Protein AF-A0A1Q7XCM3-F1 (afdb_monomer_lite)

pLDDT: mean 82.0, std 17.06, range [42.94, 96.31]

Sequence (83 aa):
MQVDKYLCIVSIDKGMVEDTAEEKFFRESYAQELQRKEHERELEEERKKVKQQAMKTPGRRGEQIKHEEIDREIIRRYRLRTK

Structure (mmCIF, N/CA/C/O backbone):
data_AF-A0A1Q7XCM3-F1
#
_entry.id   AF-A0A1Q7XCM3-F1
#
loop_
_atom_site.group_PDB
_atom_site.id
_atom_site.type_symbol
_atom_site.label_atom_id
_atom_site.label_alt_id
_atom_site.label_comp_id
_atom_site.label_asym_id
_atom_site.label_entity_id
_atom_site.label_seq_id
_atom_site.pdbx_PDB_ins_code
_atom_site.Cartn_x
_atom_site.Cartn_y
_atom_site.Cartn_z
_atom_site.occupancy
_atom_site.B_iso_or_equiv
_atom_site.auth_seq_id
_atom_site.auth_comp_id
_atom_site.auth_asym_id
_atom_site.auth_atom_id
_atom_site.pdbx_PDB_model_num
ATOM 1 N N . MET A 1 1 ? -22.939 3.262 3.919 1.00 42.94 1 MET A N 1
ATOM 2 C CA . MET A 1 1 ? -22.772 3.473 2.460 1.00 42.94 1 MET A CA 1
ATOM 3 C C . MET A 1 1 ? -21.312 3.608 1.978 1.00 42.94 1 MET A C 1
ATOM 5 O O . MET A 1 1 ? -21.106 4.038 0.852 1.00 42.94 1 MET A O 1
ATOM 9 N N . GLN A 1 2 ? -20.278 3.230 2.748 1.00 49.69 2 GLN A N 1
ATOM 10 C CA . GLN A 1 2 ? -18.888 3.167 2.231 1.00 49.69 2 GLN A CA 1
ATOM 11 C C . GLN A 1 2 ? -18.283 1.757 2.264 1.00 49.69 2 GLN A C 1
ATOM 13 O O . GLN A 1 2 ? -17.388 1.470 1.478 1.00 49.69 2 GLN A O 1
ATOM 18 N N . VAL A 1 3 ? -18.810 0.872 3.112 1.00 47.38 3 VAL A N 1
ATOM 19 C CA . VAL A 1 3 ? -18.336 -0.509 3.301 1.00 47.38 3 VAL A CA 1
ATOM 20 C C . VAL A 1 3 ? -18.669 -1.419 2.114 1.00 47.38 3 VAL A C 1
ATOM 22 O O . VAL A 1 3 ? -17.812 -2.186 1.683 1.00 47.38 3 VAL A O 1
ATOM 25 N N . ASP A 1 4 ? -19.850 -1.259 1.508 1.00 46.62 4 ASP A N 1
ATOM 26 C CA . ASP A 1 4 ? -20.310 -2.097 0.384 1.00 46.62 4 ASP A CA 1
ATOM 27 C C . ASP A 1 4 ? -19.429 -1.960 -0.866 1.00 46.62 4 ASP A C 1
ATOM 29 O O . ASP A 1 4 ? -19.251 -2.913 -1.625 1.00 46.62 4 ASP A O 1
ATOM 33 N N . LYS A 1 5 ? -18.789 -0.796 -1.049 1.00 52.81 5 LYS A N 1
ATOM 34 C CA . LYS A 1 5 ? -17.821 -0.588 -2.132 1.00 52.81 5 LYS A CA 1
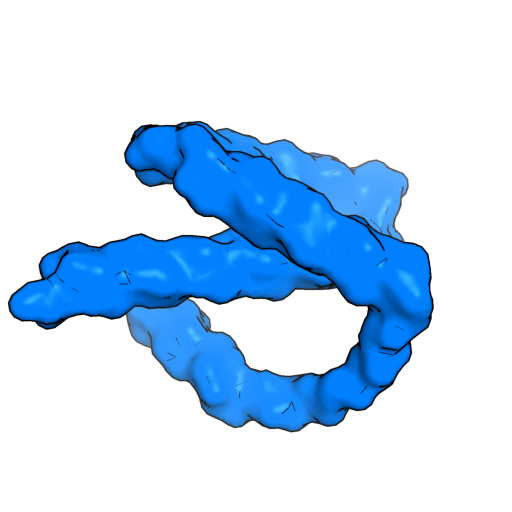ATOM 35 C C . LYS A 1 5 ? -16.577 -1.465 -1.962 1.00 52.81 5 LYS A C 1
ATOM 37 O O . LYS A 1 5 ? -16.064 -1.961 -2.958 1.00 52.81 5 LYS A O 1
ATOM 42 N N . TYR A 1 6 ? -16.098 -1.661 -0.731 1.00 50.78 6 TYR A N 1
ATOM 43 C CA . TYR A 1 6 ? -14.920 -2.494 -0.460 1.00 50.78 6 TYR A CA 1
ATOM 44 C C . TYR A 1 6 ? -15.258 -3.987 -0.449 1.00 50.78 6 TYR A C 1
ATOM 46 O O . TYR A 1 6 ? -14.418 -4.793 -0.834 1.00 50.78 6 TYR A O 1
ATOM 54 N N . LEU A 1 7 ? -16.490 -4.364 -0.086 1.00 49.12 7 LEU A N 1
ATOM 55 C CA . LEU A 1 7 ? -16.953 -5.753 -0.177 1.00 49.12 7 LEU A CA 1
ATOM 56 C C . LEU A 1 7 ? -17.036 -6.238 -1.639 1.00 49.12 7 LEU A C 1
ATOM 58 O O . LEU A 1 7 ? -16.673 -7.374 -1.930 1.00 49.12 7 LEU A O 1
ATOM 62 N N . CYS A 1 8 ? -17.406 -5.356 -2.576 1.00 49.53 8 CYS A N 1
ATOM 63 C CA . CYS A 1 8 ? -17.403 -5.650 -4.015 1.00 49.53 8 CYS A CA 1
ATOM 64 C C . CYS A 1 8 ? -15.984 -5.883 -4.589 1.00 49.53 8 CYS A C 1
ATOM 66 O O . CYS A 1 8 ? -15.820 -6.627 -5.553 1.00 49.53 8 CYS A O 1
ATOM 68 N N . ILE A 1 9 ? -14.932 -5.325 -3.967 1.00 49.66 9 ILE A N 1
ATOM 69 C CA . ILE A 1 9 ? -13.530 -5.573 -4.367 1.00 49.66 9 ILE A CA 1
ATOM 70 C C . ILE A 1 9 ? -13.124 -7.030 -4.097 1.00 49.66 9 ILE A C 1
ATOM 72 O O . ILE A 1 9 ? -12.332 -7.588 -4.850 1.00 49.66 9 ILE A O 1
ATOM 76 N N . VAL A 1 10 ? -13.703 -7.674 -3.077 1.00 50.03 10 VAL A N 1
ATOM 77 C CA . VAL A 1 10 ? -13.370 -9.060 -2.694 1.00 50.03 10 VAL A CA 1
ATOM 78 C C . VAL A 1 10 ? -13.768 -10.074 -3.779 1.00 50.03 10 VAL A C 1
ATOM 80 O O . VAL A 1 10 ? -13.251 -11.182 -3.784 1.00 50.03 10 VAL A O 1
ATOM 83 N N . SER A 1 11 ? -14.662 -9.708 -4.706 1.00 44.81 11 SER A N 1
ATOM 84 C CA . SER A 1 11 ? -15.176 -10.608 -5.754 1.00 44.81 11 SER A CA 1
ATOM 85 C C . SER A 1 11 ? -14.464 -10.482 -7.103 1.00 44.81 11 SER A C 1
ATOM 87 O O . SER A 1 11 ? -14.863 -11.136 -8.062 1.00 44.81 11 SER A O 1
ATOM 89 N N . ILE A 1 12 ? -13.437 -9.635 -7.219 1.00 50.56 12 ILE A N 1
ATOM 90 C CA . ILE A 1 12 ? -12.671 -9.528 -8.459 1.00 50.56 12 ILE A CA 1
ATOM 91 C C . ILE A 1 12 ? -11.408 -10.375 -8.309 1.00 50.56 12 ILE A C 1
ATOM 93 O O . ILE A 1 12 ? -10.359 -9.873 -7.905 1.00 50.56 12 ILE A O 1
ATOM 97 N N . ASP A 1 13 ? -11.518 -11.645 -8.701 1.00 50.12 13 ASP A N 1
ATOM 98 C CA . ASP A 1 13 ? -10.404 -12.474 -9.173 1.00 50.12 13 ASP A CA 1
ATOM 99 C C . ASP A 1 13 ? -9.791 -11.811 -10.422 1.00 50.12 13 ASP A C 1
ATOM 101 O O . ASP A 1 13 ? -9.959 -12.236 -11.565 1.00 50.12 13 ASP A O 1
ATOM 105 N N . LYS A 1 14 ? -9.120 -10.674 -10.223 1.00 53.28 14 LYS A N 1
ATOM 106 C CA . LYS A 1 14 ? -8.277 -10.044 -11.235 1.00 53.28 14 LYS A CA 1
ATOM 107 C C . LYS A 1 14 ? -7.076 -10.960 -11.357 1.00 53.28 14 LYS A C 1
ATOM 109 O O . LYS A 1 14 ? -6.269 -11.007 -10.433 1.00 53.28 14 LYS A O 1
ATOM 114 N N . GLY A 1 15 ? -7.017 -11.699 -12.467 1.00 46.97 15 GLY A N 1
ATOM 115 C CA . GLY A 1 15 ? -5.909 -12.582 -12.817 1.00 46.97 15 GLY A CA 1
ATOM 116 C C . GLY A 1 15 ? -4.592 -11.966 -12.369 1.00 46.97 15 GLY A C 1
ATOM 117 O O . GLY A 1 15 ? -4.219 -10.890 -12.842 1.00 46.97 15 GLY A O 1
ATOM 118 N N . MET A 1 16 ? -3.970 -12.600 -11.374 1.00 52.81 16 MET A N 1
ATOM 119 C CA . MET A 1 16 ? -2.710 -12.148 -10.814 1.00 52.81 16 MET A CA 1
ATOM 120 C C . MET A 1 16 ? -1.689 -12.181 -11.941 1.00 52.81 16 MET A C 1
ATOM 122 O O . MET A 1 16 ? -1.198 -13.242 -12.316 1.00 52.81 16 MET A O 1
ATOM 126 N N . VAL A 1 17 ? -1.386 -11.013 -12.504 1.00 65.38 17 VAL A N 1
ATOM 127 C CA . VAL A 1 17 ? -0.085 -10.817 -13.131 1.00 65.38 17 VAL A CA 1
ATOM 128 C C . VAL A 1 17 ? 0.913 -11.161 -12.036 1.00 65.38 17 VAL A C 1
ATOM 130 O O . VAL A 1 17 ? 0.859 -10.558 -10.961 1.00 65.38 17 VAL A O 1
ATOM 133 N N . GLU A 1 18 ? 1.722 -12.196 -12.256 1.00 78.31 18 GLU A N 1
ATOM 134 C CA . GLU A 1 18 ? 2.719 -12.591 -11.272 1.00 78.31 18 GLU A CA 1
ATOM 135 C C . GLU A 1 18 ? 3.650 -11.406 -11.019 1.00 78.31 18 GLU A C 1
ATOM 137 O O . GLU A 1 18 ? 4.284 -10.893 -11.942 1.00 78.31 18 GLU A O 1
ATOM 142 N N . ASP A 1 19 ? 3.695 -10.960 -9.764 1.00 85.25 19 ASP A N 1
ATOM 143 C CA . ASP A 1 19 ? 4.596 -9.895 -9.344 1.00 85.25 19 ASP A CA 1
ATOM 144 C C . ASP A 1 19 ? 6.048 -10.344 -9.589 1.00 85.25 19 ASP A C 1
ATOM 146 O O . ASP A 1 19 ? 6.434 -11.475 -9.254 1.00 85.25 19 ASP A O 1
ATOM 150 N N . THR A 1 20 ? 6.877 -9.447 -10.130 1.00 93.38 20 THR A N 1
ATOM 151 C CA . THR A 1 20 ? 8.328 -9.677 -10.211 1.00 93.38 20 THR A CA 1
ATOM 152 C C . THR A 1 20 ? 8.942 -9.780 -8.808 1.00 93.38 20 THR A C 1
ATOM 154 O O . THR A 1 20 ? 8.301 -9.468 -7.801 1.00 93.38 20 THR A O 1
ATOM 157 N N . ALA A 1 21 ? 10.203 -10.206 -8.701 1.00 92.06 21 ALA A N 1
ATOM 158 C CA . ALA A 1 21 ? 10.888 -10.262 -7.406 1.00 92.06 21 ALA A CA 1
ATOM 159 C C . ALA A 1 21 ? 10.942 -8.880 -6.722 1.00 92.06 21 ALA A C 1
ATOM 161 O O . ALA A 1 21 ? 10.723 -8.769 -5.515 1.00 92.06 21 ALA A O 1
ATOM 162 N N . GLU A 1 22 ? 11.163 -7.821 -7.501 1.00 91.88 22 GLU A N 1
ATOM 163 C CA . GLU A 1 22 ? 11.181 -6.438 -7.025 1.00 91.88 22 GLU A CA 1
ATOM 164 C C . GLU A 1 22 ? 9.795 -5.983 -6.561 1.00 91.88 22 GLU A C 1
ATOM 166 O O . GLU A 1 22 ? 9.669 -5.320 -5.531 1.00 91.88 22 GLU A O 1
ATOM 171 N N . GLU A 1 23 ? 8.743 -6.358 -7.291 1.00 92.62 23 GLU A N 1
ATOM 172 C CA . GLU A 1 23 ? 7.362 -6.028 -6.937 1.00 92.62 23 GLU A CA 1
ATOM 173 C C . GLU A 1 23 ? 6.914 -6.742 -5.664 1.00 92.62 23 GLU A C 1
ATOM 175 O O . GLU A 1 23 ? 6.285 -6.115 -4.81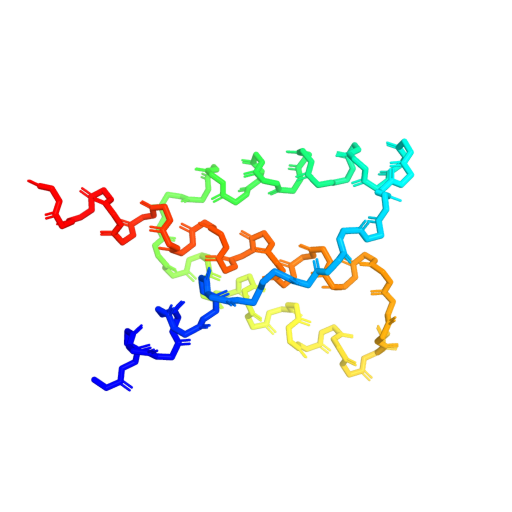1 1.00 92.62 23 GLU A O 1
ATOM 180 N N . LYS A 1 24 ? 7.305 -8.009 -5.482 1.00 93.12 24 LYS A N 1
ATOM 181 C CA . LYS A 1 24 ? 7.077 -8.755 -4.236 1.00 93.12 24 LYS A CA 1
ATOM 182 C C . LYS A 1 24 ? 7.762 -8.078 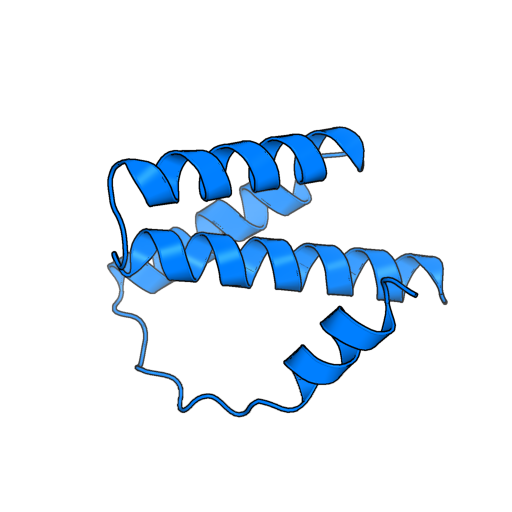-3.055 1.00 93.12 24 LYS A C 1
ATOM 184 O O . LYS A 1 24 ? 7.107 -7.802 -2.052 1.00 93.12 24 LYS A O 1
ATOM 189 N N . PHE A 1 25 ? 9.042 -7.731 -3.198 1.00 94.62 25 PHE A N 1
ATOM 190 C CA . PHE A 1 25 ? 9.785 -7.024 -2.153 1.00 94.62 25 PHE A CA 1
ATOM 191 C C . PHE A 1 25 ? 9.142 -5.674 -1.803 1.00 94.62 25 PHE A C 1
ATOM 193 O O . PHE A 1 25 ? 9.002 -5.318 -0.628 1.00 94.62 25 PHE A O 1
ATOM 200 N N . PHE A 1 26 ? 8.714 -4.924 -2.822 1.00 95.12 26 PHE A N 1
ATOM 201 C CA . PHE A 1 26 ? 8.017 -3.657 -2.636 1.00 95.12 26 PHE A CA 1
ATOM 202 C C . PHE A 1 26 ? 6.684 -3.850 -1.904 1.00 95.12 26 PHE A C 1
ATOM 204 O O . PHE A 1 26 ? 6.389 -3.115 -0.961 1.00 95.12 26 PHE A O 1
ATOM 211 N N . ARG A 1 27 ? 5.906 -4.864 -2.296 1.00 94.75 27 ARG A N 1
ATOM 212 C CA . ARG A 1 27 ? 4.623 -5.204 -1.681 1.00 94.75 27 ARG A CA 1
ATOM 213 C C . ARG A 1 27 ? 4.790 -5.558 -0.204 1.00 94.75 27 ARG A C 1
ATOM 215 O O . ARG A 1 27 ? 4.076 -5.010 0.631 1.00 94.75 27 ARG A O 1
ATOM 222 N N . GLU A 1 28 ? 5.751 -6.415 0.126 1.00 94.44 28 GLU A N 1
ATOM 223 C CA . GLU A 1 28 ? 6.046 -6.812 1.508 1.00 94.44 28 GLU A CA 1
ATOM 224 C C . GLU A 1 28 ? 6.479 -5.620 2.367 1.00 94.44 28 GLU A C 1
ATOM 226 O O . GLU A 1 28 ? 5.937 -5.401 3.453 1.00 94.44 28 GLU A O 1
ATOM 231 N N . SER A 1 29 ? 7.414 -4.813 1.861 1.00 96.31 29 SER A N 1
ATOM 232 C CA . SER A 1 29 ? 7.911 -3.627 2.566 1.00 96.31 29 SER A CA 1
ATOM 233 C C . SER A 1 29 ? 6.795 -2.612 2.815 1.00 96.31 29 SER A C 1
ATOM 235 O O . SER A 1 29 ? 6.659 -2.088 3.922 1.00 96.31 29 SER A O 1
ATOM 237 N N . TYR A 1 30 ? 5.956 -2.364 1.806 1.00 95.94 30 TYR A N 1
ATOM 238 C CA . TYR A 1 30 ? 4.860 -1.407 1.911 1.00 95.94 30 TYR A CA 1
ATOM 239 C C . TYR A 1 30 ? 3.743 -1.909 2.833 1.00 95.94 30 TYR A C 1
ATOM 241 O O . TYR A 1 30 ? 3.224 -1.145 3.644 1.00 95.94 30 TYR A O 1
ATOM 249 N N . ALA A 1 31 ? 3.421 -3.205 2.802 1.00 95.19 31 ALA A N 1
ATOM 250 C CA . ALA A 1 31 ? 2.473 -3.798 3.741 1.00 95.19 31 ALA A CA 1
ATOM 251 C C . ALA A 1 31 ? 2.938 -3.638 5.200 1.00 95.19 31 ALA A C 1
ATOM 253 O O . ALA A 1 31 ? 2.139 -3.274 6.066 1.00 95.19 31 ALA A O 1
ATOM 254 N N . GLN A 1 32 ? 4.230 -3.844 5.479 1.00 95.56 32 GLN A N 1
ATOM 255 C CA . GLN A 1 32 ? 4.794 -3.600 6.811 1.00 95.56 32 GLN A CA 1
ATOM 256 C C . GLN A 1 32 ? 4.697 -2.124 7.214 1.00 95.56 32 GLN A C 1
ATOM 258 O O . GLN A 1 32 ? 4.355 -1.823 8.356 1.00 95.56 32 GLN A O 1
ATOM 263 N N . GLU A 1 33 ? 4.959 -1.196 6.290 1.00 95.69 33 GLU A N 1
ATOM 264 C CA . GLU A 1 33 ? 4.798 0.240 6.534 1.00 95.69 33 GLU A CA 1
ATOM 265 C C . GLU A 1 33 ? 3.349 0.596 6.907 1.00 95.69 33 GLU A C 1
ATOM 267 O O . GLU A 1 33 ? 3.118 1.308 7.886 1.00 95.69 33 GLU A O 1
ATOM 272 N N . LEU A 1 34 ? 2.362 0.057 6.185 1.00 95.12 34 LEU A N 1
ATOM 273 C CA . LEU A 1 34 ? 0.943 0.291 6.468 1.00 95.12 34 LEU A CA 1
ATOM 274 C C . LEU A 1 34 ? 0.499 -0.301 7.813 1.00 95.12 34 LEU A C 1
ATOM 276 O O . LEU A 1 34 ? -0.327 0.295 8.506 1.00 95.12 34 LEU A O 1
ATOM 280 N N . GLN A 1 35 ? 1.049 -1.451 8.207 1.00 92.94 35 GLN A N 1
ATOM 281 C CA . GLN A 1 35 ? 0.750 -2.075 9.499 1.00 92.94 35 GLN A CA 1
ATOM 282 C C . GLN A 1 35 ? 1.355 -1.315 10.683 1.00 92.94 35 GLN A C 1
ATOM 284 O O . GLN A 1 35 ? 0.770 -1.334 11.763 1.00 92.94 35 GLN A O 1
ATOM 289 N N . ARG A 1 36 ? 2.487 -0.627 10.484 1.00 93.25 36 ARG A N 1
ATOM 290 C CA . ARG A 1 36 ? 3.117 0.220 11.512 1.00 93.25 36 ARG A CA 1
ATOM 291 C C . ARG A 1 36 ? 2.330 1.495 11.814 1.00 93.25 36 ARG A C 1
ATOM 293 O O . ARG A 1 36 ? 2.539 2.082 12.866 1.00 93.25 36 ARG A O 1
ATOM 300 N N . LYS A 1 37 ? 1.444 1.932 10.914 1.00 91.88 37 LYS A N 1
ATOM 301 C CA . LYS A 1 37 ? 0.599 3.114 11.132 1.00 91.88 37 LYS A CA 1
ATOM 302 C C . LYS A 1 37 ? -0.451 2.821 12.199 1.00 91.88 37 LYS A C 1
ATOM 304 O O . LYS A 1 37 ? -1.408 2.097 11.932 1.00 91.88 37 LYS A O 1
ATOM 309 N N . GLU A 1 38 ? -0.321 3.381 13.391 1.00 85.31 38 GLU A N 1
ATOM 310 C CA . GLU A 1 38 ? -1.219 3.052 14.506 1.00 85.31 38 GLU A CA 1
ATOM 311 C C . GLU A 1 38 ? -2.620 3.648 14.309 1.00 85.31 38 GLU A C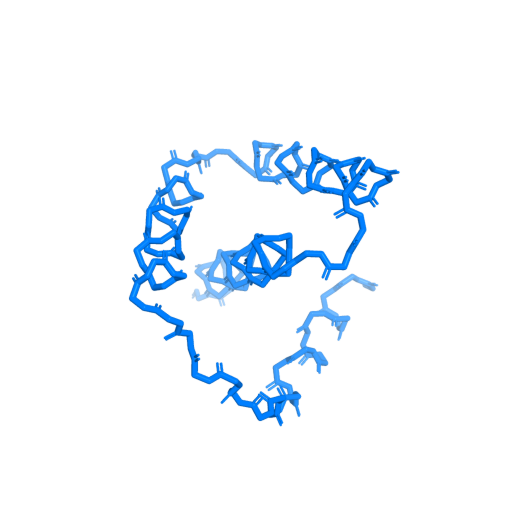 1
ATOM 313 O O . GLU A 1 38 ? -3.636 3.008 14.594 1.00 85.31 38 GLU A O 1
ATOM 318 N N . HIS A 1 39 ? -2.696 4.851 13.738 1.00 86.88 39 HIS A N 1
ATOM 319 C CA . HIS A 1 39 ? -3.944 5.600 13.627 1.00 86.88 39 HIS A CA 1
ATOM 320 C C . HIS A 1 39 ? -4.606 5.473 12.249 1.00 86.88 39 HIS A C 1
ATOM 322 O O . HIS A 1 39 ? -3.955 5.488 11.207 1.00 86.88 39 HIS A O 1
ATOM 328 N N . GLU A 1 40 ? -5.943 5.423 12.227 1.00 85.50 40 GLU A N 1
ATOM 329 C CA . GLU A 1 40 ? -6.741 5.397 10.987 1.00 85.50 40 GLU A CA 1
ATOM 330 C C . GLU A 1 40 ? -6.491 6.641 10.116 1.00 85.50 40 GLU A C 1
ATOM 332 O O . GLU A 1 40 ? -6.390 6.542 8.894 1.00 85.50 40 GLU A O 1
ATOM 337 N N . ARG A 1 41 ? -6.248 7.794 10.753 1.00 89.75 41 ARG A N 1
ATOM 338 C CA . ARG A 1 41 ? -5.882 9.041 10.070 1.00 89.75 41 ARG A CA 1
ATOM 339 C C . ARG A 1 41 ? -4.611 8.907 9.223 1.00 89.75 41 ARG A C 1
ATOM 341 O O . ARG A 1 41 ? -4.557 9.453 8.126 1.00 89.75 41 ARG A O 1
ATOM 348 N N . GLU A 1 42 ? -3.607 8.168 9.690 1.00 91.94 42 GLU A N 1
ATOM 349 C CA . GLU A 1 42 ? -2.346 7.992 8.955 1.00 91.94 42 GLU A CA 1
ATOM 350 C C . GLU A 1 42 ? -2.522 7.138 7.697 1.00 91.94 42 GLU A C 1
ATOM 352 O O . GLU A 1 42 ? -1.844 7.371 6.692 1.00 91.94 42 GLU A O 1
ATOM 357 N N . LEU A 1 43 ? -3.441 6.166 7.732 1.00 91.88 43 LEU A N 1
ATOM 358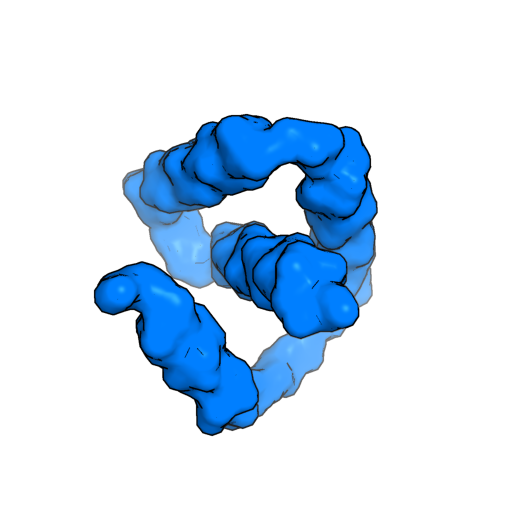 C CA . LEU A 1 43 ? -3.831 5.400 6.548 1.00 91.88 43 LEU A CA 1
ATOM 359 C C . LEU A 1 43 ? -4.622 6.254 5.556 1.00 91.88 43 LEU A C 1
ATOM 361 O O . LEU A 1 43 ? -4.396 6.165 4.349 1.00 91.88 43 LEU A O 1
ATOM 365 N N . GLU A 1 44 ? -5.534 7.102 6.033 1.00 91.62 44 GLU A N 1
ATOM 366 C CA . GLU A 1 44 ? -6.268 8.021 5.158 1.00 91.62 44 GLU A CA 1
ATOM 367 C C . GLU A 1 44 ? -5.344 9.034 4.478 1.00 91.62 44 GLU A C 1
ATOM 369 O O . GLU A 1 44 ? -5.508 9.336 3.292 1.00 91.62 44 GLU A O 1
ATOM 374 N N . GLU A 1 45 ? -4.368 9.565 5.216 1.00 94.75 45 GLU A N 1
ATOM 375 C CA . GLU A 1 45 ? -3.345 10.457 4.676 1.00 94.75 45 GLU A CA 1
ATOM 376 C C . GLU A 1 45 ? -2.485 9.745 3.631 1.00 94.75 45 GLU A C 1
ATOM 378 O O . GLU A 1 45 ? -2.246 10.305 2.560 1.00 94.75 45 GLU A O 1
ATOM 383 N N . GLU A 1 46 ? -2.095 8.494 3.881 1.00 94.06 46 GLU A N 1
ATOM 384 C CA . GLU A 1 46 ? -1.371 7.678 2.905 1.00 94.06 46 GLU A CA 1
ATOM 385 C C . GLU A 1 46 ? -2.191 7.475 1.626 1.00 94.06 46 GLU A C 1
ATOM 387 O O . GLU A 1 46 ? -1.726 7.756 0.521 1.00 94.06 46 GLU A O 1
ATOM 392 N N . ARG A 1 47 ? -3.473 7.126 1.759 1.00 93.25 47 ARG A N 1
ATOM 393 C CA . ARG A 1 47 ? -4.387 6.996 0.618 1.00 93.25 47 ARG A CA 1
ATOM 394 C C . ARG A 1 47 ? -4.515 8.284 -0.190 1.00 93.25 47 ARG A C 1
ATOM 396 O O . ARG A 1 47 ? -4.556 8.240 -1.423 1.00 93.25 47 ARG A O 1
ATOM 403 N N . LYS A 1 48 ? -4.568 9.439 0.479 1.00 94.12 48 LYS A N 1
ATOM 404 C CA . LYS A 1 48 ? -4.580 10.750 -0.189 1.00 94.12 48 LYS A CA 1
ATOM 405 C C . LYS A 1 48 ? -3.274 10.999 -0.943 1.00 94.12 48 LYS A C 1
ATOM 407 O O . LYS A 1 48 ? -3.338 11.452 -2.085 1.00 94.12 48 LYS A O 1
ATOM 412 N N . LYS A 1 49 ? -2.118 10.670 -0.357 1.00 93.69 49 LYS A N 1
ATOM 413 C CA . LYS A 1 49 ? -0.807 10.801 -1.014 1.00 93.69 49 LYS A CA 1
ATOM 414 C C . LYS A 1 49 ? -0.713 9.936 -2.267 1.00 93.69 49 LYS A C 1
ATOM 416 O O . LYS A 1 49 ? -0.339 10.452 -3.316 1.00 93.69 49 LYS A O 1
ATOM 421 N N . VAL A 1 50 ? -1.119 8.666 -2.199 1.00 91.69 50 VAL A N 1
ATOM 422 C CA . VAL A 1 50 ? -1.106 7.767 -3.368 1.00 91.69 50 VAL A CA 1
ATOM 423 C C . VAL A 1 50 ? -2.044 8.280 -4.463 1.00 91.69 50 VAL A C 1
ATOM 425 O O . VAL A 1 50 ? -1.642 8.376 -5.619 1.00 91.69 50 VAL A O 1
ATOM 428 N N . LYS A 1 51 ? -3.246 8.751 -4.104 1.00 89.75 51 LYS A N 1
ATOM 429 C CA . LYS A 1 51 ? -4.174 9.372 -5.065 1.00 89.75 51 LYS A CA 1
ATOM 430 C C . LYS A 1 51 ? -3.599 10.636 -5.720 1.00 89.75 51 LYS A C 1
ATOM 432 O O . LYS A 1 51 ? -3.854 10.889 -6.891 1.00 89.75 51 LYS A O 1
ATOM 437 N N . GLN A 1 52 ? -2.843 11.449 -4.986 1.00 91.50 52 GLN A N 1
ATOM 438 C CA . GLN A 1 52 ? -2.158 12.609 -5.566 1.00 91.50 52 GLN A CA 1
ATOM 439 C C . GLN A 1 52 ? -0.989 12.185 -6.460 1.00 91.50 52 GLN A C 1
ATOM 441 O O . GLN A 1 52 ? -0.754 12.806 -7.495 1.00 91.50 52 GLN A O 1
ATOM 446 N N . GLN A 1 53 ? -0.272 11.120 -6.093 1.00 88.69 53 GLN A N 1
ATOM 447 C CA . GLN A 1 53 ? 0.791 10.548 -6.914 1.00 88.69 53 GLN A CA 1
ATOM 448 C C . GLN A 1 53 ? 0.252 10.045 -8.262 1.00 88.69 53 GLN A C 1
ATOM 450 O O . GLN A 1 53 ? 0.929 10.234 -9.271 1.00 88.69 53 GLN A O 1
ATOM 455 N N . ALA A 1 54 ? -0.974 9.513 -8.304 1.00 84.94 54 ALA A N 1
ATOM 456 C CA . ALA A 1 54 ? -1.652 9.107 -9.540 1.00 84.94 54 ALA A CA 1
ATOM 457 C C . ALA A 1 54 ? -1.729 10.233 -10.589 1.00 84.94 54 ALA A C 1
ATOM 459 O O . ALA A 1 54 ? -1.680 9.977 -11.787 1.00 84.94 54 ALA A O 1
ATOM 460 N N . MET A 1 55 ? -1.770 11.500 -10.156 1.00 87.38 55 MET A N 1
ATOM 461 C CA . MET A 1 55 ? -1.744 12.653 -11.067 1.00 87.38 55 MET A CA 1
ATOM 462 C C . MET A 1 55 ? -0.369 12.877 -11.712 1.00 87.38 55 MET A C 1
ATOM 464 O O . MET A 1 55 ? -0.279 13.507 -12.760 1.00 87.38 55 MET A O 1
ATOM 468 N N . LYS A 1 56 ? 0.710 12.404 -11.075 1.00 88.06 56 LYS A N 1
ATOM 469 C CA . LYS A 1 56 ? 2.098 12.581 -11.533 1.00 88.06 56 LYS A CA 1
ATOM 470 C C . LYS A 1 56 ? 2.624 11.365 -12.287 1.00 88.06 56 LYS A C 1
ATOM 472 O O . LYS A 1 56 ? 3.374 11.519 -13.244 1.00 88.06 56 LYS A O 1
ATOM 477 N N . THR A 1 57 ? 2.278 10.161 -11.839 1.00 83.88 57 THR A N 1
ATOM 478 C CA . THR A 1 57 ? 2.778 8.904 -12.413 1.00 83.88 57 THR A CA 1
ATOM 479 C C . THR A 1 57 ? 1.643 7.909 -12.639 1.00 83.88 57 THR A C 1
ATOM 481 O O . THR A 1 57 ? 1.658 6.861 -11.996 1.00 83.88 57 THR A O 1
ATOM 484 N N . PRO A 1 58 ? 0.672 8.228 -13.511 1.00 86.25 58 PRO A N 1
ATOM 485 C CA . PRO A 1 58 ? -0.506 7.394 -13.705 1.00 86.25 58 PRO A CA 1
ATOM 486 C C . PRO A 1 58 ? -0.155 6.034 -14.318 1.00 86.25 58 PRO A C 1
ATOM 488 O O . PRO A 1 58 ? 0.645 5.942 -15.251 1.00 86.25 58 PRO A O 1
ATOM 491 N N . GLY A 1 59 ? -0.802 4.982 -13.824 1.00 85.44 59 GLY A N 1
ATOM 492 C CA . GLY A 1 59 ? -0.806 3.645 -14.418 1.00 85.44 59 GLY A CA 1
ATOM 493 C C . GLY A 1 59 ? 0.464 2.829 -14.185 1.00 85.44 59 GLY A C 1
ATOM 494 O O . GLY A 1 59 ? 0.611 1.762 -14.780 1.00 85.44 59 GLY A O 1
ATOM 495 N N . ARG A 1 60 ? 1.388 3.286 -13.330 1.00 91.06 60 ARG A N 1
ATOM 496 C CA . ARG A 1 60 ? 2.601 2.512 -13.019 1.00 91.06 60 ARG A CA 1
ATOM 497 C C . ARG A 1 60 ? 2.274 1.333 -12.108 1.00 91.06 60 ARG A C 1
ATOM 499 O O . ARG A 1 60 ? 1.495 1.462 -11.170 1.00 91.06 60 ARG A O 1
ATOM 506 N N . ARG A 1 61 ? 2.946 0.197 -12.306 1.00 90.88 61 ARG A N 1
ATOM 507 C CA . ARG A 1 61 ? 2.699 -1.018 -11.514 1.00 90.88 61 ARG A CA 1
ATOM 508 C C . ARG A 1 61 ? 2.879 -0.800 -10.006 1.00 90.88 61 ARG A C 1
ATOM 510 O O . ARG A 1 61 ? 2.007 -1.170 -9.230 1.00 90.88 61 ARG A O 1
ATOM 517 N N . GLY A 1 62 ? 3.913 -0.064 -9.593 1.00 91.44 62 GLY A N 1
ATOM 518 C CA . GLY A 1 62 ? 4.092 0.315 -8.185 1.00 91.44 62 GLY A CA 1
ATOM 519 C C . GLY A 1 62 ? 2.961 1.185 -7.609 1.00 91.44 62 GLY A C 1
ATOM 520 O O . GLY A 1 62 ? 2.663 1.088 -6.425 1.00 91.44 62 GLY A O 1
ATOM 521 N N . GLU A 1 63 ? 2.291 2.008 -8.423 1.00 92.31 63 GLU A N 1
ATOM 522 C CA . GLU A 1 63 ? 1.105 2.774 -7.997 1.00 92.31 63 GLU A CA 1
ATOM 523 C C . GLU A 1 63 ? -0.086 1.840 -7.739 1.00 92.31 63 GLU A C 1
ATOM 525 O O . GLU A 1 63 ? -0.774 1.973 -6.727 1.00 92.31 63 GLU A O 1
ATOM 530 N N . GLN A 1 64 ? -0.289 0.860 -8.623 1.00 90.81 64 GLN A N 1
ATOM 531 C CA . GLN A 1 64 ? -1.332 -0.155 -8.475 1.00 90.81 64 GLN A CA 1
ATOM 532 C C . GLN A 1 64 ? -1.116 -0.981 -7.202 1.00 90.81 64 GLN A C 1
ATOM 534 O O . GLN A 1 64 ? -2.044 -1.107 -6.407 1.00 90.81 64 GLN A O 1
ATOM 539 N N . ILE A 1 65 ? 0.116 -1.447 -6.956 1.00 92.50 65 ILE A N 1
ATOM 540 C CA . ILE A 1 65 ? 0.465 -2.205 -5.743 1.00 92.50 65 ILE A CA 1
ATOM 541 C C . ILE A 1 65 ? 0.155 -1.386 -4.485 1.00 92.50 65 ILE A C 1
ATOM 543 O O . ILE A 1 65 ? -0.437 -1.908 -3.544 1.00 92.50 65 ILE A O 1
ATOM 547 N N . LYS A 1 66 ? 0.479 -0.086 -4.468 1.00 93.62 66 LYS A N 1
ATOM 548 C CA . LYS A 1 66 ? 0.143 0.776 -3.326 1.00 93.62 66 LYS A CA 1
ATOM 549 C C . LYS A 1 66 ? -1.364 0.851 -3.074 1.00 93.62 66 LYS A C 1
ATOM 551 O O . LYS A 1 66 ? -1.793 0.748 -1.927 1.00 93.62 66 LYS A O 1
ATOM 556 N N . HIS A 1 67 ? -2.169 1.029 -4.123 1.00 91.38 67 HIS A N 1
ATOM 557 C CA . HIS A 1 67 ? -3.627 1.039 -3.995 1.00 91.38 67 HIS A CA 1
ATOM 558 C C . HIS A 1 67 ? -4.168 -0.292 -3.458 1.00 91.38 67 HIS A C 1
ATOM 560 O O . HIS A 1 67 ? -4.973 -0.287 -2.528 1.00 91.38 67 HIS A O 1
ATOM 566 N N . GLU A 1 68 ? -3.683 -1.409 -3.999 1.00 91.69 68 GLU A N 1
ATOM 567 C CA . GLU A 1 68 ? -4.064 -2.756 -3.570 1.00 91.69 68 GLU A CA 1
ATOM 568 C C . GLU A 1 68 ? -3.719 -3.018 -2.096 1.00 91.69 68 GLU A C 1
ATOM 570 O O . GLU A 1 68 ? -4.560 -3.527 -1.355 1.00 91.69 68 GLU A O 1
ATOM 575 N N . GLU A 1 69 ? -2.514 -2.653 -1.643 1.00 94.75 69 GLU A N 1
ATOM 576 C CA . GLU A 1 69 ? -2.105 -2.867 -0.248 1.00 94.75 69 GLU A CA 1
ATOM 577 C C . GLU A 1 69 ? -2.858 -1.966 0.736 1.00 94.75 69 GLU A C 1
ATOM 579 O O . GLU A 1 69 ? -3.223 -2.423 1.820 1.00 94.75 69 GLU A O 1
ATOM 584 N N . ILE A 1 70 ? -3.159 -0.715 0.365 1.00 92.88 70 ILE A N 1
ATOM 585 C CA . ILE A 1 70 ? -4.002 0.164 1.191 1.00 92.88 70 ILE A CA 1
ATOM 586 C C . ILE A 1 70 ? -5.392 -0.450 1.364 1.00 92.88 70 ILE A C 1
ATOM 588 O O . ILE A 1 70 ? -5.890 -0.537 2.488 1.00 92.88 70 ILE A O 1
ATOM 592 N N . ASP A 1 71 ? -6.015 -0.899 0.273 1.00 90.62 71 ASP A N 1
ATOM 593 C CA . ASP A 1 71 ? -7.342 -1.513 0.330 1.00 90.62 71 ASP A CA 1
ATOM 594 C C . ASP A 1 71 ? -7.312 -2.814 1.157 1.00 90.62 71 ASP A C 1
ATOM 596 O O . ASP A 1 71 ? -8.202 -3.050 1.980 1.00 90.62 71 ASP A O 1
ATOM 600 N N . ARG A 1 72 ? -6.251 -3.623 1.023 1.00 90.50 72 ARG A N 1
ATOM 601 C CA . ARG A 1 72 ? -6.040 -4.834 1.830 1.00 90.50 72 ARG A CA 1
ATOM 602 C C . ARG A 1 72 ? -5.923 -4.523 3.322 1.00 90.50 72 ARG A C 1
ATOM 604 O O . ARG A 1 72 ? -6.557 -5.202 4.133 1.00 90.50 72 ARG A O 1
ATOM 611 N N . GLU A 1 73 ? -5.154 -3.505 3.698 1.00 93.56 73 GLU A N 1
ATOM 612 C CA . GLU A 1 73 ? -4.991 -3.116 5.101 1.00 93.56 73 GLU A CA 1
ATOM 613 C C . GLU A 1 73 ? -6.292 -2.550 5.694 1.00 93.56 73 GLU A C 1
ATOM 615 O O . GLU A 1 73 ? -6.648 -2.882 6.828 1.00 93.56 73 GLU A O 1
ATOM 620 N N . ILE A 1 74 ? -7.063 -1.774 4.922 1.00 90.06 74 ILE A N 1
ATOM 621 C CA . ILE A 1 74 ? -8.399 -1.304 5.332 1.00 90.06 74 ILE A CA 1
ATOM 622 C C . ILE A 1 74 ? -9.312 -2.498 5.639 1.00 90.06 74 ILE A C 1
ATOM 624 O O . ILE A 1 74 ? -9.951 -2.538 6.694 1.00 90.06 74 ILE A O 1
ATOM 628 N N . ILE A 1 75 ? -9.342 -3.502 4.755 1.00 88.75 75 ILE A N 1
ATOM 629 C CA . ILE A 1 75 ? -10.128 -4.727 4.959 1.00 88.75 75 ILE A CA 1
ATOM 630 C C . ILE A 1 75 ? -9.653 -5.475 6.212 1.00 88.75 75 ILE A C 1
ATOM 632 O O . ILE A 1 75 ? -10.487 -5.922 7.005 1.00 88.75 75 ILE A O 1
ATOM 636 N N . ARG A 1 76 ? -8.334 -5.591 6.432 1.00 90.06 76 ARG A N 1
ATOM 637 C CA . ARG A 1 76 ? -7.765 -6.232 7.631 1.00 90.06 76 ARG A CA 1
ATOM 638 C C . ARG A 1 76 ? -8.264 -5.556 8.908 1.00 90.06 76 ARG A C 1
ATOM 640 O O . ARG A 1 76 ? -8.781 -6.241 9.789 1.00 90.06 76 ARG A O 1
ATOM 647 N N . ARG A 1 77 ? -8.173 -4.224 8.998 1.00 89.50 77 ARG A N 1
ATOM 648 C CA . ARG A 1 77 ? -8.639 -3.457 10.170 1.00 89.50 77 ARG A CA 1
ATOM 649 C C . ARG A 1 77 ? -10.146 -3.544 10.364 1.00 89.50 77 ARG A C 1
ATOM 651 O O . ARG A 1 77 ? -10.604 -3.668 11.497 1.00 89.50 77 ARG A O 1
ATOM 658 N N . TYR A 1 78 ? -10.919 -3.524 9.280 1.00 87.06 78 TYR A N 1
ATOM 659 C CA . TYR A 1 78 ? -12.369 -3.695 9.349 1.00 87.06 78 TYR A CA 1
ATOM 660 C C . TYR A 1 78 ? -12.752 -5.066 9.926 1.00 87.06 78 TYR A C 1
ATOM 662 O O . TYR A 1 78 ? -13.576 -5.141 10.837 1.00 87.06 78 TYR A O 1
ATOM 670 N N . ARG A 1 79 ? -12.104 -6.145 9.465 1.00 86.31 79 ARG A N 1
ATOM 671 C CA . ARG A 1 79 ? -12.306 -7.505 9.996 1.00 86.31 79 ARG A CA 1
ATOM 672 C C . ARG A 1 79 ? -11.906 -7.635 11.467 1.00 86.31 79 ARG A C 1
ATOM 674 O O . ARG A 1 79 ? -12.554 -8.369 12.198 1.00 86.31 79 ARG A O 1
ATOM 681 N N . LEU A 1 80 ? -10.854 -6.940 11.905 1.00 86.38 80 LEU A N 1
ATOM 682 C CA . LEU A 1 80 ? -10.445 -6.932 13.316 1.00 86.38 80 LEU A CA 1
ATOM 683 C C . LEU A 1 80 ? -11.428 -6.170 14.212 1.00 86.38 80 LEU A C 1
ATOM 685 O O . LEU A 1 80 ? -11.608 -6.556 15.356 1.00 86.38 80 LEU A O 1
ATOM 689 N N . ARG A 1 81 ? -12.066 -5.112 13.697 1.00 83.56 81 ARG A N 1
ATOM 690 C CA . ARG A 1 81 ? -13.052 -4.305 14.438 1.00 83.56 81 ARG A CA 1
ATOM 691 C C . ARG A 1 81 ? -14.431 -4.966 14.543 1.00 83.56 81 ARG A C 1
ATOM 693 O O . ARG A 1 81 ? -15.216 -4.589 15.400 1.00 83.56 81 ARG A O 1
ATOM 700 N N . THR A 1 82 ? -14.752 -5.870 13.617 1.00 78.56 82 THR A N 1
ATOM 701 C CA . THR A 1 82 ? -16.065 -6.536 13.514 1.00 78.56 82 THR A CA 1
ATOM 702 C C . THR A 1 82 ? -16.106 -7.930 14.143 1.00 78.56 82 THR A C 1
ATOM 704 O O . THR A 1 82 ? -17.176 -8.535 14.172 1.00 78.56 82 THR A O 1
ATOM 707 N N . LYS A 1 83 ? -14.967 -8.433 14.629 1.00 57.56 83 LYS A N 1
ATOM 708 C CA . LYS A 1 83 ? -14.897 -9.591 15.528 1.00 57.56 83 LYS A CA 1
ATOM 709 C C . LYS A 1 83 ? -15.183 -9.165 16.960 1.00 57.56 83 LYS A C 1
ATOM 711 O O . LYS A 1 83 ? -15.803 -9.983 17.667 1.00 57.56 83 LYS A O 1
#

Radius of gyration: 13.28 Å; chains: 1; bounding box: 34×25×30 Å

Secondary structure (DSSP, 8-state):
--HHHHHHHTT-----PPPPHHHHHHHHHHHHHHHH--SHHHHHHHHHHHHHHTTTSTT-HHHHHHHHHHHHHHHHHHHHH--

Foldseek 3Di:
DPVVVLVVVVPDPPPDPDQDPVRVVLLVVLLVVLVPPPDPVVLVVQVVV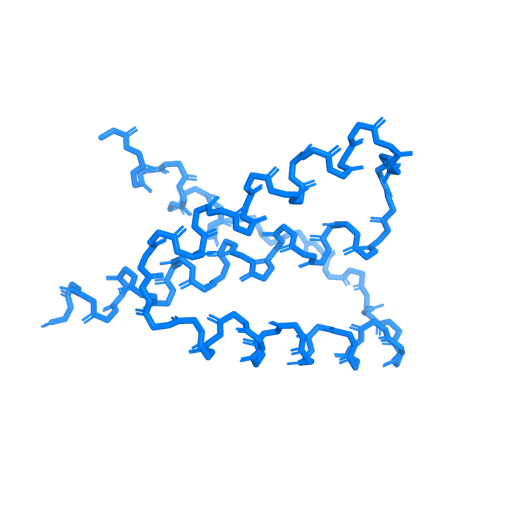LVVVCVVDNPDPSSVSSVVSSSVVVVVVVVVVVD